Protein AF-A0A4R8SRJ6-F1 (afdb_monomer_lite)

pLDDT: mean 83.69, std 17.55, range [29.22, 98.56]

Sequence (138 aa):
MRADTNGYHEGEVKSYAGGFSTPDGLSCRFAAWNSGKGGPPGFARCWGRLPGAPAWARAVSATNRDVGQFLREAPEPEDRELRPLPPKSMITVLAFEGDNVSCAVGDAGLTACRLHIGTTDGQHDHGFVLSPQGSWTF

Structure (mmCIF, N/CA/C/O backbone):
data_AF-A0A4R8SRJ6-F1
#
_entry.id   AF-A0A4R8SRJ6-F1
#
loop_
_atom_site.group_PDB
_atom_site.id
_atom_site.type_symbol
_atom_site.label_atom_id
_atom_site.label_alt_id
_atom_site.label_comp_id
_atom_site.label_asym_id
_atom_site.label_entity_id
_atom_site.label_seq_id
_atom_site.pdbx_PDB_ins_code
_atom_site.Cartn_x
_atom_site.Cartn_y
_atom_site.Cartn_z
_atom_site.occupancy
_atom_site.B_iso_or_equiv
_atom_site.auth_seq_id
_atom_site.auth_comp_id
_atom_site.auth_asym_id
_atom_site.auth_atom_id
_atom_site.pdbx_PDB_model_num
ATOM 1 N N . MET A 1 1 ? 11.689 22.925 22.254 1.00 34.91 1 MET A N 1
ATOM 2 C CA . MET A 1 1 ? 11.408 21.887 21.241 1.00 34.91 1 MET A CA 1
ATOM 3 C C . MET A 1 1 ? 12.085 20.610 21.695 1.00 34.91 1 MET A C 1
ATOM 5 O O . MET A 1 1 ? 13.306 20.570 21.714 1.00 34.91 1 MET A O 1
ATOM 9 N N . ARG A 1 2 ? 11.321 19.632 22.190 1.00 30.41 2 ARG A N 1
ATOM 10 C CA . ARG A 1 2 ? 11.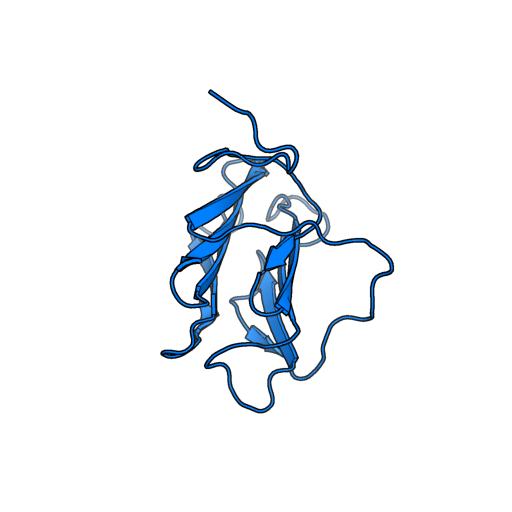862 18.317 22.548 1.00 30.41 2 ARG A CA 1
ATOM 11 C C . ARG A 1 2 ? 11.702 17.424 21.326 1.00 30.41 2 ARG A C 1
ATOM 13 O O . ARG A 1 2 ? 10.586 17.243 20.859 1.00 30.41 2 ARG A O 1
ATOM 20 N N . ALA A 1 3 ? 12.821 16.953 20.788 1.00 29.22 3 ALA A N 1
ATOM 21 C CA . ALA A 1 3 ? 12.816 15.821 19.882 1.00 29.22 3 ALA A CA 1
ATOM 22 C C . ALA A 1 3 ? 12.350 14.613 20.698 1.00 29.22 3 ALA A C 1
ATOM 24 O O . ALA A 1 3 ? 13.020 14.239 21.663 1.00 29.22 3 ALA A O 1
ATOM 25 N N . ASP A 1 4 ? 11.193 14.050 20.362 1.00 38.81 4 ASP A N 1
ATOM 26 C CA . ASP A 1 4 ? 10.828 12.747 20.896 1.00 38.81 4 ASP A CA 1
ATOM 27 C C . ASP A 1 4 ? 11.816 11.726 20.336 1.00 38.81 4 ASP A C 1
ATOM 29 O O . ASP A 1 4 ? 12.083 11.653 19.134 1.00 38.81 4 ASP A O 1
ATOM 33 N N . THR A 1 5 ? 12.386 10.938 21.237 1.00 37.31 5 THR A N 1
ATOM 34 C CA . THR A 1 5 ? 13.448 9.948 21.021 1.00 37.31 5 THR A CA 1
ATOM 35 C C . THR A 1 5 ? 13.056 8.777 20.104 1.00 37.31 5 THR A C 1
ATOM 37 O O . THR A 1 5 ? 13.789 7.799 20.027 1.00 37.31 5 THR A O 1
ATOM 40 N N . ASN A 1 6 ? 11.939 8.886 19.376 1.00 40.12 6 ASN A N 1
ATOM 41 C CA . ASN A 1 6 ? 11.402 7.882 18.454 1.00 40.12 6 ASN A CA 1
ATOM 42 C C . ASN A 1 6 ? 11.511 8.248 16.960 1.00 40.12 6 ASN A C 1
ATOM 44 O O . ASN A 1 6 ? 10.998 7.520 16.118 1.00 40.12 6 ASN A O 1
ATOM 48 N N . GLY A 1 7 ? 12.245 9.305 16.600 1.00 39.22 7 GLY A N 1
ATOM 49 C CA . GLY A 1 7 ? 12.929 9.377 15.298 1.00 39.22 7 GLY A CA 1
ATOM 50 C C . GLY A 1 7 ? 12.093 9.644 14.035 1.00 39.22 7 GLY A C 1
ATOM 51 O O . GLY A 1 7 ? 12.622 9.473 12.930 1.00 39.22 7 GLY A O 1
ATOM 52 N N . TYR A 1 8 ? 10.841 10.095 14.145 1.00 49.47 8 TYR A N 1
ATOM 53 C CA . TYR A 1 8 ? 10.021 10.462 12.981 1.00 49.47 8 TYR A CA 1
ATOM 54 C C . TYR A 1 8 ? 9.316 11.806 13.187 1.00 49.47 8 TYR A C 1
ATOM 56 O O . TYR A 1 8 ? 8.617 11.983 14.182 1.00 49.47 8 TYR A O 1
ATOM 64 N N . HIS A 1 9 ? 9.509 12.745 12.252 1.00 44.00 9 HIS A N 1
ATOM 65 C CA . HIS A 1 9 ? 8.779 14.012 12.202 1.00 44.00 9 HIS A CA 1
ATOM 66 C C . HIS A 1 9 ? 7.604 13.933 11.214 1.00 44.00 9 HIS A C 1
ATOM 68 O O . HIS A 1 9 ? 7.671 13.246 10.195 1.00 44.00 9 HIS A O 1
ATOM 74 N N . GLU A 1 10 ? 6.526 14.656 11.521 1.00 43.59 10 GLU A N 1
ATOM 75 C CA . GLU A 1 10 ? 5.350 14.817 10.660 1.00 43.59 10 GLU A CA 1
ATOM 76 C C . GLU A 1 10 ? 5.751 15.402 9.290 1.00 43.59 10 GLU A C 1
ATOM 78 O O . GLU A 1 10 ? 6.494 16.381 9.219 1.00 43.59 10 GLU A O 1
ATOM 83 N N . GLY A 1 11 ? 5.286 14.788 8.196 1.00 42.91 11 GLY A N 1
ATOM 84 C CA . GLY A 1 11 ? 5.548 15.255 6.826 1.00 42.91 11 GLY A CA 1
ATOM 85 C C . GLY A 1 11 ? 6.948 14.963 6.265 1.00 42.91 11 GLY A C 1
ATOM 86 O O . GLY A 1 11 ? 7.276 15.430 5.174 1.00 42.91 11 GLY A O 1
ATOM 87 N N . GLU A 1 12 ? 7.784 14.196 6.968 1.00 44.88 12 GLU A N 1
ATOM 88 C CA . GLU A 1 12 ? 9.143 13.888 6.516 1.00 44.88 12 GLU A CA 1
ATOM 89 C C . GLU A 1 12 ? 9.148 12.810 5.408 1.00 44.88 12 GLU A C 1
ATOM 91 O O . GLU A 1 12 ? 8.797 11.652 5.637 1.00 44.88 12 GLU A O 1
ATOM 96 N N . VAL A 1 13 ? 9.590 13.167 4.195 1.00 42.47 13 VAL A N 1
ATOM 97 C CA . VAL A 1 13 ? 9.839 12.210 3.102 1.00 42.47 13 VAL A CA 1
ATOM 98 C C . VAL A 1 13 ? 11.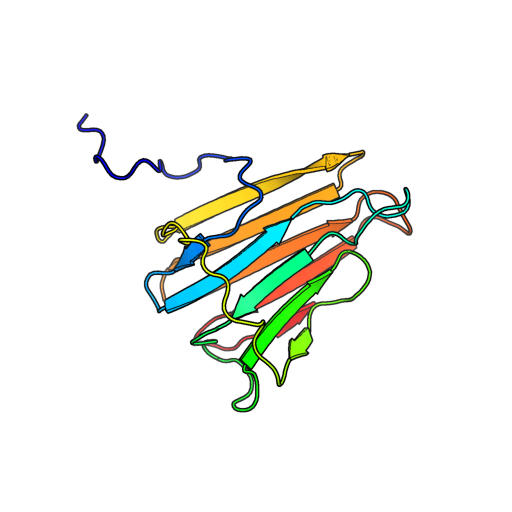078 11.383 3.451 1.00 42.47 13 VAL A C 1
ATOM 100 O O . VAL A 1 13 ? 12.204 11.851 3.293 1.00 42.47 13 VAL A O 1
ATOM 103 N N . LYS A 1 14 ? 10.895 10.147 3.928 1.00 49.66 14 LYS A N 1
ATOM 104 C CA . LYS A 1 14 ? 12.013 9.222 4.182 1.00 49.66 14 LYS A CA 1
ATOM 105 C C . LYS A 1 14 ? 12.107 8.152 3.105 1.00 49.66 14 LYS A C 1
ATOM 107 O O . LYS A 1 14 ? 11.216 7.326 2.955 1.00 49.66 14 LYS A O 1
ATOM 112 N N . SER A 1 15 ? 13.236 8.101 2.413 1.00 42.62 15 SER A N 1
ATOM 113 C CA . SER A 1 15 ? 13.615 7.007 1.521 1.00 42.62 15 SER A CA 1
ATOM 114 C C . SER A 1 15 ? 14.009 5.765 2.333 1.00 42.62 15 SER A C 1
ATOM 116 O O . SER A 1 15 ? 15.181 5.422 2.457 1.00 42.62 15 SER A O 1
ATOM 118 N N . TYR A 1 16 ? 13.030 5.076 2.922 1.00 52.97 16 TYR A N 1
ATOM 119 C CA . TYR A 1 16 ? 13.253 3.765 3.534 1.00 52.97 16 TYR A CA 1
ATOM 120 C C . TYR A 1 16 ? 12.600 2.675 2.688 1.00 52.97 16 TYR A C 1
ATOM 122 O O . TYR A 1 16 ? 11.402 2.431 2.789 1.00 52.97 16 TYR A O 1
ATOM 130 N N . ALA A 1 17 ? 13.395 1.988 1.868 1.00 57.97 17 ALA A N 1
ATOM 131 C CA . ALA A 1 17 ? 12.997 0.692 1.336 1.00 57.97 17 ALA A CA 1
ATOM 132 C C . ALA A 1 17 ? 13.117 -0.333 2.474 1.00 57.97 17 ALA A C 1
ATOM 134 O O . ALA A 1 17 ? 14.220 -0.638 2.941 1.00 57.97 17 ALA A O 1
ATOM 135 N N . GLY A 1 18 ? 11.991 -0.843 2.976 1.00 74.94 18 GLY A N 1
ATOM 136 C CA . GLY A 1 18 ? 12.060 -1.815 4.064 1.00 74.94 18 GLY A CA 1
ATOM 137 C C . GLY A 1 18 ? 10.793 -2.081 4.865 1.00 74.94 18 GLY A C 1
ATOM 138 O O . GLY A 1 18 ? 10.764 -3.098 5.550 1.00 74.94 18 GLY A O 1
ATOM 139 N N . GLY A 1 19 ? 9.750 -1.259 4.760 1.00 88.81 19 GLY A N 1
ATOM 140 C CA . GLY A 1 19 ? 8.487 -1.502 5.464 1.00 88.81 19 GLY A CA 1
ATOM 141 C C . GLY A 1 19 ? 8.309 -0.751 6.788 1.00 88.81 19 GLY A C 1
ATOM 142 O O . GLY A 1 19 ? 9.241 -0.122 7.284 1.00 88.81 19 GLY A O 1
ATOM 143 N N . PHE A 1 20 ? 7.096 -0.820 7.336 1.00 91.44 20 PHE A N 1
ATOM 144 C CA . PHE A 1 20 ? 6.686 -0.241 8.619 1.00 91.44 20 PHE A CA 1
ATOM 145 C C . PHE A 1 20 ? 5.598 -1.095 9.275 1.00 91.44 20 PHE A C 1
ATOM 147 O O . PHE A 1 20 ? 4.947 -1.903 8.612 1.00 91.44 20 PHE A O 1
ATOM 154 N N . SER A 1 21 ? 5.387 -0.892 10.571 1.00 92.88 21 SER A N 1
ATOM 155 C CA . SER A 1 21 ? 4.198 -1.367 11.279 1.00 92.88 21 SER A CA 1
ATOM 156 C C . SER A 1 21 ? 3.266 -0.201 11.606 1.00 92.88 21 SER A C 1
ATOM 158 O O . SER A 1 21 ? 3.704 0.948 11.696 1.00 92.88 21 SER A O 1
ATOM 160 N N . THR A 1 22 ? 1.974 -0.471 11.757 1.00 92.69 22 THR A N 1
ATOM 161 C CA . THR A 1 22 ? 0.981 0.536 12.154 1.00 92.69 22 THR A CA 1
ATOM 162 C C . THR A 1 22 ? 0.528 0.320 13.600 1.00 92.69 22 THR A C 1
ATOM 164 O O . THR A 1 22 ? 0.621 -0.800 14.115 1.00 92.69 22 THR A O 1
ATOM 167 N N . PRO A 1 23 ? -0.014 1.350 14.277 1.00 88.50 23 PRO A N 1
ATOM 168 C CA . PRO A 1 23 ? -0.521 1.208 15.645 1.00 88.50 23 PRO A CA 1
ATOM 169 C C . PRO A 1 23 ? -1.646 0.173 15.807 1.00 88.50 23 PRO A C 1
ATOM 171 O O . PRO A 1 23 ? -1.814 -0.391 16.885 1.00 88.50 23 PRO A O 1
ATOM 174 N N . ASP A 1 24 ? -2.418 -0.085 14.750 1.00 88.06 24 ASP A N 1
ATOM 175 C CA . ASP A 1 24 ? -3.507 -1.068 14.712 1.00 88.06 24 ASP A CA 1
ATOM 176 C C . ASP A 1 24 ? -3.047 -2.492 14.337 1.00 88.06 24 ASP A C 1
ATOM 178 O O . ASP A 1 24 ? -3.856 -3.427 14.320 1.00 88.06 24 ASP A O 1
ATOM 182 N N . GLY A 1 25 ? -1.738 -2.689 14.144 1.00 89.56 25 GLY A N 1
ATOM 183 C CA . GLY A 1 25 ? -1.114 -4.004 14.005 1.00 89.56 25 GLY A CA 1
ATOM 184 C C . GLY A 1 25 ? -0.997 -4.509 12.568 1.00 89.56 25 GLY A C 1
ATOM 185 O O . GLY A 1 25 ? -0.871 -5.719 12.363 1.00 89.56 25 GLY A O 1
ATOM 186 N N . LEU A 1 26 ? -1.038 -3.619 11.572 1.00 94.19 26 LEU A N 1
ATOM 187 C CA . LEU A 1 26 ? -0.595 -3.959 10.224 1.00 94.19 26 LEU A CA 1
ATOM 188 C C . LEU A 1 26 ? 0.926 -4.017 10.182 1.00 94.19 26 LEU A C 1
ATOM 190 O O . LEU A 1 26 ? 1.629 -3.219 10.800 1.00 94.19 26 LEU A O 1
ATOM 194 N N . SER A 1 27 ? 1.420 -4.958 9.395 1.00 94.69 27 SER A N 1
ATOM 195 C CA . SER A 1 27 ? 2.803 -5.019 8.945 1.00 94.69 27 SER A CA 1
ATOM 196 C C . SER A 1 27 ? 2.808 -4.741 7.452 1.00 94.69 27 SER A C 1
ATOM 198 O O . SER A 1 27 ? 2.068 -5.385 6.712 1.00 94.69 27 SER A O 1
ATOM 200 N N . CYS A 1 28 ? 3.603 -3.774 7.008 1.00 94.50 28 CYS A N 1
ATOM 201 C CA . CYS A 1 28 ? 3.659 -3.344 5.619 1.00 94.50 28 CYS A CA 1
ATOM 202 C C . CYS A 1 28 ? 5.092 -3.370 5.093 1.00 94.50 28 CYS A C 1
ATOM 204 O O . CYS A 1 28 ? 6.030 -2.983 5.785 1.00 94.50 28 CYS A O 1
ATOM 206 N N . ARG A 1 29 ? 5.262 -3.782 3.838 1.00 93.00 29 ARG A N 1
ATOM 207 C CA . ARG A 1 29 ? 6.521 -3.786 3.087 1.00 93.00 29 ARG A CA 1
ATOM 208 C C . ARG A 1 29 ? 6.310 -3.123 1.747 1.00 93.00 29 ARG A C 1
ATOM 210 O O . ARG A 1 29 ? 5.262 -3.267 1.127 1.00 93.00 29 ARG A O 1
ATOM 217 N N . PHE A 1 30 ? 7.329 -2.417 1.295 1.00 91.94 30 PHE A N 1
ATOM 218 C CA . PHE A 1 30 ? 7.312 -1.782 -0.005 1.00 91.94 30 PHE A CA 1
ATOM 219 C C . PHE A 1 30 ? 8.735 -1.575 -0.501 1.00 91.94 30 PHE A C 1
ATOM 221 O O . PHE A 1 30 ? 9.678 -1.411 0.283 1.00 91.94 30 PHE A O 1
ATOM 228 N N . ALA A 1 31 ? 8.864 -1.576 -1.817 1.00 89.12 31 ALA A N 1
ATOM 229 C CA . ALA A 1 31 ? 10.065 -1.188 -2.525 1.00 89.12 31 ALA A CA 1
ATOM 230 C C . ALA A 1 31 ? 9.644 -0.549 -3.844 1.00 89.12 31 ALA A C 1
ATOM 232 O O . ALA A 1 31 ? 8.852 -1.130 -4.590 1.00 89.12 31 ALA A O 1
ATOM 233 N N . ALA A 1 32 ? 10.188 0.629 -4.135 1.00 86.44 32 ALA A N 1
ATOM 234 C CA . ALA A 1 32 ? 10.107 1.181 -5.475 1.00 86.44 32 ALA A CA 1
ATOM 235 C C . ALA A 1 32 ? 11.154 0.492 -6.355 1.00 86.44 32 ALA A C 1
ATOM 237 O O . ALA A 1 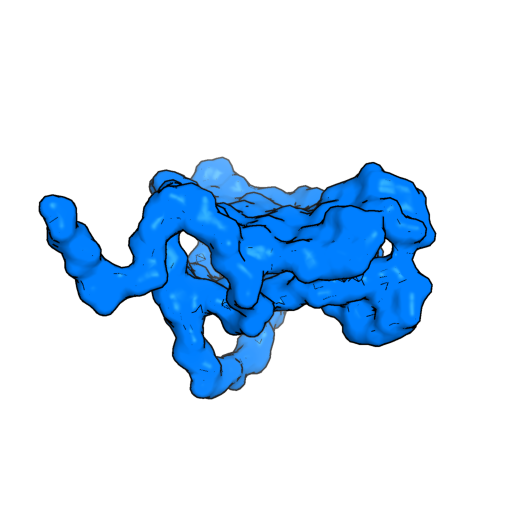32 ? 12.282 0.257 -5.920 1.00 86.44 32 ALA A O 1
ATOM 238 N N . TRP A 1 33 ? 10.766 0.166 -7.581 1.00 83.56 33 TRP A N 1
ATOM 239 C CA . TRP A 1 33 ? 11.649 -0.377 -8.604 1.00 83.56 33 TRP A CA 1
ATOM 240 C C . TRP A 1 33 ? 11.256 0.196 -9.951 1.00 83.56 33 TRP A C 1
ATOM 242 O O . TRP A 1 33 ? 10.081 0.481 -10.183 1.00 83.56 33 TRP A O 1
ATOM 252 N N . ASN A 1 34 ? 12.249 0.302 -10.829 1.00 79.44 34 ASN A N 1
ATOM 253 C CA . ASN A 1 34 ? 12.073 0.814 -12.178 1.00 79.44 34 ASN A CA 1
ATOM 254 C C . ASN A 1 34 ? 11.172 -0.142 -12.962 1.00 79.44 34 ASN A C 1
ATOM 256 O O . ASN A 1 34 ? 11.550 -1.272 -13.288 1.00 79.44 34 ASN A O 1
ATOM 260 N N . SER A 1 35 ? 9.970 0.323 -13.254 1.00 70.88 35 SER A N 1
ATOM 261 C CA . SER A 1 35 ? 9.060 -0.309 -14.186 1.00 70.88 35 SER A CA 1
ATOM 262 C C . SER A 1 35 ? 9.747 -0.418 -15.563 1.00 70.88 35 SER A C 1
ATOM 264 O O . SER A 1 35 ? 10.550 0.426 -15.957 1.00 70.88 35 SER A O 1
ATOM 266 N N . GLY A 1 36 ? 9.561 -1.547 -16.256 1.00 69.44 36 GLY A N 1
ATOM 267 C CA . GLY A 1 36 ? 9.970 -1.695 -17.662 1.00 69.44 36 GLY A CA 1
ATOM 268 C C . GLY A 1 36 ? 11.465 -1.825 -17.983 1.00 69.44 36 GLY A C 1
ATOM 269 O O . GLY A 1 36 ? 11.800 -2.208 -19.101 1.00 69.44 36 GLY A O 1
ATOM 270 N N . LYS A 1 37 ? 12.384 -1.572 -17.043 1.00 73.88 37 LYS A N 1
ATOM 271 C CA . LYS A 1 37 ? 13.845 -1.563 -17.307 1.00 73.88 37 LYS A CA 1
ATOM 272 C C . LYS A 1 37 ? 14.580 -2.857 -16.923 1.00 73.88 37 LYS A C 1
ATOM 274 O O . LYS A 1 37 ? 15.808 -2.884 -16.909 1.00 73.88 37 LYS A O 1
ATOM 279 N N . GLY A 1 38 ? 13.842 -3.934 -16.643 1.00 69.38 38 GLY A N 1
ATOM 280 C CA . GLY A 1 38 ? 14.396 -5.187 -16.120 1.00 69.38 38 GLY A CA 1
ATOM 281 C C . GLY A 1 38 ? 14.721 -5.095 -14.622 1.00 69.38 38 GLY A C 1
ATOM 282 O O . GLY A 1 38 ? 15.148 -4.060 -14.125 1.00 69.38 38 GLY A O 1
ATOM 283 N N . GLY A 1 39 ? 14.468 -6.178 -13.885 1.00 75.94 39 GLY A N 1
ATOM 284 C CA . GLY A 1 39 ? 14.529 -6.211 -12.418 1.00 75.94 39 GLY A CA 1
ATOM 285 C C . GLY A 1 39 ? 13.228 -6.726 -11.787 1.00 75.94 39 GLY A C 1
ATOM 286 O O . GLY A 1 39 ? 12.257 -6.999 -12.507 1.00 75.94 39 GLY A O 1
ATOM 287 N N . PRO A 1 40 ? 13.202 -6.916 -10.456 1.00 82.38 40 PRO A N 1
ATOM 288 C CA . PRO A 1 40 ? 11.983 -7.290 -9.753 1.00 82.38 40 PRO A CA 1
ATOM 289 C C . PRO A 1 40 ? 10.950 -6.151 -9.822 1.00 82.38 40 PRO A C 1
ATOM 291 O O . PRO A 1 40 ? 11.327 -4.980 -9.902 1.00 82.38 40 PRO A O 1
ATOM 294 N N . PRO A 1 41 ? 9.646 -6.471 -9.805 1.00 85.69 41 PRO A N 1
ATOM 295 C CA . PRO A 1 41 ? 8.610 -5.452 -9.789 1.00 85.69 41 PRO A CA 1
ATOM 296 C C . PRO A 1 41 ? 8.666 -4.629 -8.497 1.00 85.69 41 PRO A C 1
ATOM 298 O O . PRO A 1 41 ? 8.952 -5.149 -7.414 1.00 85.69 41 PRO A O 1
ATOM 301 N N . GLY A 1 42 ? 8.343 -3.341 -8.616 1.00 89.62 42 GLY A N 1
ATOM 302 C CA . GLY A 1 42 ? 8.053 -2.502 -7.459 1.00 89.62 42 GLY A CA 1
ATOM 303 C C . GLY A 1 42 ? 6.800 -3.039 -6.786 1.00 89.62 42 GLY A C 1
ATOM 304 O O . GLY A 1 42 ? 5.906 -3.537 -7.471 1.00 89.62 42 GLY A O 1
ATOM 305 N N . PHE A 1 43 ? 6.734 -2.981 -5.462 1.00 93.31 43 PHE A N 1
ATOM 306 C CA . PHE A 1 43 ? 5.587 -3.513 -4.734 1.00 93.31 43 PHE A CA 1
ATOM 307 C C . PHE A 1 43 ? 5.265 -2.692 -3.490 1.00 93.31 43 PHE A C 1
ATOM 309 O O . PHE A 1 43 ? 6.139 -2.062 -2.891 1.00 93.31 43 PHE A O 1
ATOM 316 N N . ALA A 1 44 ? 4.003 -2.767 -3.084 1.00 95.69 44 ALA A N 1
ATOM 317 C CA . ALA A 1 44 ? 3.541 -2.462 -1.742 1.00 95.69 44 ALA A CA 1
ATOM 318 C C . ALA A 1 44 ? 2.680 -3.632 -1.267 1.00 95.69 44 ALA A C 1
ATOM 320 O O . ALA A 1 44 ? 1.883 -4.176 -2.032 1.00 95.69 44 ALA A O 1
ATOM 321 N N . ARG A 1 45 ? 2.848 -4.042 -0.015 1.00 96.38 45 ARG A N 1
ATOM 322 C CA . ARG A 1 45 ? 2.122 -5.161 0.579 1.00 96.38 45 ARG A CA 1
ATOM 323 C C . ARG A 1 45 ? 1.895 -4.913 2.056 1.00 96.38 45 ARG A C 1
ATOM 325 O O . ARG A 1 45 ? 2.832 -4.527 2.742 1.00 96.38 45 ARG A O 1
ATOM 332 N N . CYS A 1 46 ? 0.698 -5.205 2.546 1.00 96.81 46 CYS A N 1
ATOM 333 C CA . CYS A 1 46 ? 0.390 -5.192 3.973 1.00 96.81 46 CYS A CA 1
ATOM 334 C C . CYS A 1 46 ? -0.304 -6.490 4.393 1.00 96.81 46 CYS A C 1
ATOM 336 O O . CYS A 1 46 ? -1.039 -7.094 3.611 1.00 96.81 46 CYS A O 1
ATOM 338 N N . TRP A 1 47 ? -0.072 -6.923 5.628 1.00 96.44 47 TRP A N 1
ATOM 339 C CA . TRP A 1 47 ? -0.677 -8.107 6.237 1.00 96.44 47 TRP A CA 1
ATOM 340 C C . TRP A 1 47 ? -0.904 -7.895 7.738 1.00 96.44 47 TRP A C 1
ATOM 342 O O . TRP A 1 47 ? -0.477 -6.893 8.313 1.00 96.44 47 TRP A O 1
ATOM 352 N N . GLY A 1 48 ? -1.600 -8.842 8.369 1.00 93.62 48 GLY A N 1
ATOM 353 C CA . GLY A 1 48 ? -2.050 -8.732 9.756 1.00 93.62 48 GLY A CA 1
ATOM 354 C C . GLY A 1 48 ? -3.538 -8.401 9.823 1.00 93.62 48 GLY A C 1
ATOM 355 O O . GLY A 1 48 ? -4.349 -9.029 9.140 1.00 93.62 48 GLY A O 1
ATOM 356 N N . ARG A 1 49 ? -3.922 -7.433 10.659 1.00 92.25 49 ARG A N 1
ATOM 357 C CA . ARG A 1 49 ? -5.323 -6.998 10.769 1.00 92.25 49 ARG A CA 1
ATOM 358 C C . ARG A 1 49 ? -5.666 -6.053 9.624 1.00 92.25 49 ARG A C 1
ATOM 360 O O . ARG A 1 49 ? -5.368 -4.879 9.724 1.00 92.25 49 ARG A O 1
ATOM 367 N N . LEU A 1 50 ? -6.292 -6.560 8.563 1.00 96.06 50 LEU A N 1
ATOM 368 C CA . LEU A 1 50 ? -6.733 -5.769 7.406 1.00 96.06 50 LEU A CA 1
ATOM 369 C C . LEU A 1 50 ? -8.140 -5.176 7.657 1.00 96.06 50 LEU A C 1
ATOM 371 O O . LEU A 1 50 ? -9.133 -5.879 7.443 1.00 96.06 50 LEU A O 1
ATOM 375 N N . PRO A 1 51 ? -8.277 -3.926 8.142 1.00 95.88 51 PRO A N 1
ATOM 376 C CA . PRO A 1 51 ? -9.580 -3.374 8.513 1.00 95.88 51 PRO A CA 1
ATOM 377 C C . PRO A 1 51 ? -10.478 -3.200 7.285 1.00 95.88 51 PRO A C 1
ATOM 379 O O . PRO A 1 51 ? -10.041 -2.652 6.287 1.00 95.88 51 PRO A O 1
ATOM 382 N N . GLY A 1 52 ? -11.730 -3.662 7.335 1.00 96.06 52 GLY A N 1
ATOM 383 C CA . GLY A 1 52 ? -12.692 -3.510 6.230 1.00 96.06 52 GLY A CA 1
ATOM 384 C C . GLY A 1 52 ? -12.363 -4.296 4.952 1.00 96.06 52 GLY A C 1
ATOM 385 O O . GLY A 1 52 ? -13.044 -4.117 3.943 1.00 96.06 52 GLY A O 1
ATOM 386 N N . ALA A 1 53 ? -11.336 -5.150 4.969 1.00 97.44 53 ALA A N 1
ATOM 387 C CA . ALA A 1 53 ? -11.042 -6.082 3.885 1.00 97.44 53 ALA A CA 1
ATOM 388 C C . ALA A 1 53 ? -11.994 -7.295 3.917 1.00 97.44 53 ALA A C 1
ATOM 390 O O . ALA A 1 53 ? -12.592 -7.587 4.960 1.00 97.44 53 ALA A O 1
ATOM 391 N N . PRO A 1 54 ? -12.129 -8.046 2.806 1.00 97.44 54 PRO A N 1
ATOM 392 C CA . PRO A 1 54 ? -12.869 -9.303 2.812 1.00 97.44 54 PRO A CA 1
ATOM 393 C C . PRO A 1 54 ? -12.368 -10.241 3.917 1.00 97.44 54 PRO A C 1
ATOM 395 O O . PRO A 1 54 ? -11.165 -10.395 4.101 1.00 97.44 54 PRO A O 1
ATOM 398 N N . ALA A 1 55 ? -13.276 -10.930 4.615 1.00 96.31 55 ALA A N 1
ATOM 399 C CA . ALA A 1 55 ? -12.931 -11.744 5.791 1.00 96.31 55 ALA A CA 1
ATOM 400 C C . ALA A 1 55 ? -11.912 -12.873 5.520 1.00 96.31 55 ALA A C 1
ATOM 402 O O . ALA A 1 55 ? -11.267 -13.375 6.440 1.00 96.31 55 ALA A O 1
ATOM 403 N N . TRP A 1 56 ? -11.776 -13.291 4.259 1.00 96.94 56 TRP A N 1
ATOM 404 C CA . TRP A 1 56 ? -10.805 -14.297 3.832 1.00 96.94 56 TRP A CA 1
ATOM 405 C C . TRP A 1 56 ? -9.406 -13.728 3.571 1.00 96.94 56 TRP A C 1
ATOM 407 O O . TRP A 1 56 ? -8.462 -14.507 3.437 1.00 96.94 56 TRP A O 1
ATOM 417 N N . ALA A 1 57 ? -9.265 -12.407 3.453 1.00 98.00 57 ALA A N 1
ATOM 418 C CA . ALA A 1 57 ? -8.007 -11.768 3.114 1.00 98.00 57 ALA A CA 1
ATOM 419 C C . ALA A 1 57 ? -7.018 -11.882 4.280 1.00 98.00 57 ALA A C 1
ATOM 421 O O . ALA A 1 57 ? -7.349 -11.634 5.442 1.00 98.00 57 ALA A O 1
ATOM 422 N N . ARG A 1 58 ? -5.787 -12.264 3.953 1.00 97.38 58 ARG A N 1
ATOM 423 C CA . ARG A 1 58 ? -4.652 -12.350 4.882 1.00 97.38 58 ARG A CA 1
ATOM 424 C C . ARG A 1 58 ? -3.551 -11.353 4.542 1.00 97.38 58 ARG A C 1
ATOM 426 O O . ARG A 1 58 ? -2.797 -10.961 5.429 1.00 97.38 58 ARG A O 1
ATOM 433 N N . ALA A 1 59 ? -3.510 -10.896 3.293 1.00 97.88 59 ALA A N 1
ATOM 434 C CA . ALA A 1 59 ? -2.694 -9.774 2.858 1.00 97.88 59 ALA A CA 1
ATOM 435 C C . ALA A 1 59 ? -3.420 -8.943 1.788 1.00 97.88 59 ALA A C 1
ATOM 437 O O . ALA A 1 59 ? -4.419 -9.372 1.208 1.00 97.88 59 ALA A O 1
ATOM 438 N N . VAL A 1 60 ? -2.887 -7.758 1.515 1.00 98.44 60 VAL A N 1
ATOM 439 C CA . VAL A 1 60 ? -3.179 -6.951 0.328 1.00 98.44 60 VAL A CA 1
ATOM 440 C C . VAL A 1 60 ? -1.856 -6.590 -0.333 1.00 98.44 60 VAL A C 1
ATOM 442 O O . VAL A 1 60 ? -0.876 -6.322 0.364 1.00 98.44 60 VAL A O 1
ATOM 445 N N . SER A 1 61 ? -1.791 -6.630 -1.659 1.00 97.69 61 SER A N 1
ATOM 446 C CA . SER A 1 61 ? -0.569 -6.352 -2.411 1.00 97.69 61 SER A CA 1
ATOM 447 C C . SER A 1 61 ? -0.904 -5.621 -3.699 1.00 97.69 61 SER A C 1
ATOM 449 O O . SER A 1 61 ? -1.889 -5.955 -4.341 1.00 97.69 61 SER A O 1
ATOM 451 N N . ALA A 1 62 ? -0.058 -4.683 -4.098 1.00 96.81 62 ALA A N 1
ATOM 452 C CA . ALA A 1 62 ? -0.054 -4.079 -5.425 1.00 96.81 62 ALA A CA 1
ATOM 453 C C . ALA A 1 62 ? 1.382 -4.100 -5.959 1.00 96.81 62 ALA A C 1
ATOM 455 O O . ALA A 1 62 ? 2.336 -4.051 -5.170 1.00 96.81 62 ALA A O 1
ATOM 456 N N . THR A 1 63 ? 1.546 -4.195 -7.276 1.00 92.94 63 THR A N 1
ATOM 457 C CA . THR A 1 63 ? 2.860 -4.126 -7.924 1.00 92.94 63 THR A CA 1
ATOM 458 C C . THR A 1 63 ? 2.839 -3.112 -9.058 1.00 92.94 63 THR A C 1
ATOM 460 O O . THR A 1 63 ? 1.786 -2.636 -9.460 1.00 92.94 63 THR A O 1
ATOM 463 N N . ASN A 1 64 ? 3.997 -2.776 -9.617 1.00 87.94 64 ASN A N 1
ATOM 464 C CA . ASN A 1 64 ? 4.047 -1.975 -10.843 1.00 87.94 64 ASN A CA 1
ATOM 465 C C . ASN A 1 64 ? 3.602 -2.748 -12.106 1.00 87.94 64 ASN A C 1
ATOM 467 O O . ASN A 1 64 ? 3.687 -2.201 -13.197 1.00 87.94 64 ASN A O 1
ATOM 471 N N . ARG A 1 65 ? 3.176 -4.014 -11.982 1.00 87.44 65 ARG A N 1
ATOM 472 C CA . ARG A 1 65 ? 2.629 -4.836 -13.080 1.00 87.44 65 ARG A CA 1
ATOM 473 C C . ARG A 1 65 ? 1.167 -5.207 -12.874 1.00 87.44 65 ARG A C 1
ATOM 475 O O . ARG A 1 65 ? 0.443 -5.382 -13.845 1.00 87.44 65 ARG A O 1
ATOM 482 N N . ASP A 1 66 ? 0.757 -5.337 -11.620 1.00 91.12 66 ASP A N 1
ATOM 483 C CA . ASP A 1 66 ? -0.558 -5.817 -11.228 1.00 91.12 66 ASP A CA 1
ATOM 484 C C . ASP A 1 66 ? -1.231 -4.784 -10.328 1.00 91.12 66 ASP A C 1
ATOM 486 O O . ASP A 1 66 ? -0.641 -4.339 -9.333 1.00 91.12 66 ASP A O 1
ATOM 490 N N . VAL A 1 67 ? -2.488 -4.474 -10.654 1.00 94.50 67 VAL A N 1
ATOM 491 C CA . VAL A 1 67 ? -3.405 -3.725 -9.785 1.00 94.50 67 VAL A CA 1
ATOM 492 C C . VAL A 1 67 ? -3.437 -4.328 -8.384 1.00 94.50 67 VAL A C 1
ATOM 494 O O . VAL A 1 67 ? -3.112 -5.503 -8.178 1.00 94.50 67 VAL A O 1
ATOM 497 N N . GLY A 1 68 ? -3.865 -3.545 -7.400 1.00 97.12 68 GLY A N 1
ATOM 498 C CA . GLY A 1 68 ? -3.981 -4.046 -6.042 1.00 97.12 68 GLY A CA 1
ATOM 499 C C . GLY A 1 68 ? -4.937 -5.239 -5.928 1.00 97.12 68 GLY A C 1
ATOM 500 O O . GLY A 1 68 ? -6.003 -5.290 -6.547 1.00 97.12 68 GLY A O 1
ATOM 501 N N . GLN A 1 69 ? -4.571 -6.203 -5.087 1.00 98.19 69 GLN A N 1
ATOM 502 C CA . GLN A 1 69 ? -5.312 -7.440 -4.860 1.00 98.19 69 GLN A CA 1
ATOM 503 C C . GLN A 1 69 ? -5.286 -7.839 -3.385 1.00 98.19 69 GLN A C 1
ATOM 505 O O . GLN A 1 69 ? -4.253 -7.753 -2.716 1.00 98.19 69 GLN A O 1
ATOM 510 N N . PHE A 1 70 ? -6.415 -8.347 -2.889 1.00 98.31 70 PHE A N 1
ATOM 511 C CA . PHE A 1 70 ? -6.461 -9.080 -1.626 1.00 98.31 70 PHE A CA 1
ATOM 512 C C . PHE A 1 70 ? -6.025 -10.525 -1.846 1.00 98.31 70 PHE A C 1
ATOM 514 O O . PHE A 1 70 ? -6.477 -11.192 -2.776 1.00 98.31 70 PHE A O 1
ATOM 521 N N . LEU A 1 71 ? -5.178 -11.025 -0.955 1.00 98.12 71 LEU A N 1
ATOM 522 C CA . LEU A 1 71 ? -4.575 -12.347 -1.044 1.00 98.12 71 LEU A CA 1
ATOM 523 C C . LEU A 1 71 ? -5.064 -13.227 0.106 1.00 98.12 71 LEU A C 1
ATOM 525 O O . LEU A 1 71 ? -5.264 -12.758 1.229 1.00 98.12 71 LEU A O 1
ATOM 529 N N . ARG A 1 72 ? -5.253 -14.520 -0.172 1.00 97.44 72 ARG A N 1
ATOM 530 C CA . ARG A 1 72 ? -5.649 -15.528 0.831 1.00 97.44 72 ARG A CA 1
ATOM 531 C C . ARG A 1 72 ? -4.506 -15.943 1.748 1.00 97.44 72 ARG A C 1
ATOM 533 O O . ARG A 1 72 ? -4.757 -16.481 2.820 1.00 97.44 72 ARG A O 1
ATOM 540 N N . GLU A 1 73 ? -3.279 -15.688 1.327 1.00 95.12 73 GLU A N 1
ATOM 541 C CA . GLU A 1 73 ? -2.068 -16.067 2.037 1.00 95.12 73 GLU A CA 1
ATOM 542 C C . GLU A 1 73 ? -1.361 -14.805 2.523 1.00 95.12 73 GLU A C 1
ATOM 544 O O . GLU A 1 73 ? -1.279 -13.799 1.810 1.00 95.12 73 GLU A O 1
ATOM 549 N N . ALA A 1 74 ? -0.903 -14.847 3.771 1.00 91.06 74 ALA A N 1
ATOM 550 C CA . ALA A 1 74 ? 0.021 -13.850 4.283 1.00 91.06 74 ALA A CA 1
ATOM 551 C C . ALA A 1 74 ? 1.428 -14.164 3.750 1.00 91.06 74 ALA A C 1
ATOM 553 O O . ALA A 1 74 ? 1.719 -15.327 3.465 1.00 91.06 74 ALA A O 1
ATOM 554 N N . PRO A 1 75 ? 2.308 -13.161 3.613 1.00 86.62 75 PRO A N 1
ATOM 555 C CA . PRO A 1 75 ? 3.714 -13.435 3.361 1.00 86.62 75 PRO A CA 1
ATOM 556 C C . PRO A 1 75 ? 4.315 -14.271 4.498 1.00 86.62 75 PRO A C 1
ATOM 558 O O . PRO A 1 75 ? 3.860 -14.199 5.643 1.00 86.62 75 PRO A O 1
ATOM 561 N N . GLU A 1 76 ? 5.350 -15.037 4.161 1.00 82.62 76 GLU A N 1
ATOM 562 C CA . GLU A 1 76 ? 6.162 -15.756 5.141 1.00 82.62 76 GLU A CA 1
ATOM 563 C C . GLU A 1 76 ? 6.666 -14.793 6.232 1.00 82.62 76 GLU A C 1
ATOM 565 O O . GLU A 1 76 ? 6.997 -13.641 5.921 1.00 82.62 76 GLU A O 1
ATOM 570 N N . PRO A 1 77 ? 6.733 -15.230 7.502 1.00 76.62 77 PRO A N 1
ATOM 571 C CA . PRO A 1 77 ? 7.275 -14.411 8.575 1.00 76.62 77 PRO A CA 1
ATOM 572 C C . PRO A 1 77 ? 8.704 -13.969 8.246 1.00 76.62 77 PRO A C 1
ATOM 574 O O . PRO A 1 77 ? 9.588 -14.793 8.018 1.00 76.62 77 PRO A O 1
ATOM 577 N N . GLU A 1 78 ? 8.940 -12.661 8.236 1.00 71.31 78 GLU A N 1
ATOM 578 C CA . GLU A 1 78 ? 10.280 -12.096 8.093 1.00 71.31 78 GLU A CA 1
ATOM 579 C C . GLU A 1 78 ? 10.822 -11.735 9.480 1.00 71.31 78 GLU A C 1
ATOM 581 O O . GLU A 1 78 ? 10.147 -11.058 10.254 1.00 71.31 78 GLU A O 1
ATOM 586 N N . ASP A 1 79 ? 12.071 -12.106 9.773 1.00 70.50 79 ASP A N 1
ATOM 587 C CA . ASP A 1 79 ? 12.747 -11.808 11.051 1.00 70.50 79 ASP A CA 1
ATOM 588 C C . ASP A 1 79 ? 13.261 -10.352 11.124 1.00 70.50 79 ASP A C 1
ATOM 590 O O . ASP A 1 79 ? 14.257 -10.020 11.767 1.00 70.50 79 ASP A O 1
ATOM 594 N N . ARG A 1 80 ? 12.612 -9.453 10.375 1.00 75.00 80 ARG A N 1
ATOM 595 C CA . ARG A 1 80 ? 12.995 -8.050 10.251 1.00 75.00 80 ARG A CA 1
ATOM 596 C C . ARG A 1 80 ? 12.051 -7.190 11.067 1.00 75.00 80 ARG A C 1
ATOM 598 O O . ARG A 1 80 ? 10.855 -7.124 10.798 1.00 75.00 80 ARG A O 1
ATOM 605 N N . GLU A 1 81 ? 12.623 -6.451 12.006 1.00 80.31 81 GLU A N 1
ATOM 606 C CA . GLU A 1 81 ? 11.869 -5.508 12.819 1.00 80.31 81 GLU A CA 1
ATOM 607 C C . GLU A 1 81 ? 11.297 -4.369 11.955 1.00 80.31 81 GLU A C 1
ATOM 609 O O . GLU A 1 81 ? 12.029 -3.629 11.285 1.00 80.31 81 GLU A O 1
ATOM 614 N N . LEU A 1 82 ? 9.967 -4.237 11.963 1.00 86.50 82 LEU A N 1
ATOM 615 C CA . LEU A 1 82 ? 9.248 -3.174 11.270 1.00 86.50 82 LEU A CA 1
ATOM 616 C C . LEU A 1 82 ? 9.027 -1.998 12.208 1.00 86.50 82 LEU A C 1
ATOM 618 O O . LEU A 1 82 ? 8.239 -2.068 13.154 1.00 86.50 82 LEU A O 1
ATOM 622 N N . ARG A 1 83 ? 9.696 -0.887 11.901 1.00 86.06 83 ARG A N 1
ATOM 623 C CA . ARG A 1 83 ? 9.566 0.336 12.688 1.00 86.06 83 ARG A CA 1
ATOM 624 C C . ARG A 1 83 ? 8.136 0.882 12.599 1.00 86.06 83 ARG A C 1
ATOM 626 O O . ARG A 1 83 ? 7.588 0.922 11.493 1.00 86.06 83 ARG A O 1
ATOM 633 N N . PRO A 1 84 ? 7.540 1.314 13.719 1.00 89.38 84 PRO A N 1
ATOM 634 C CA . PRO A 1 84 ? 6.217 1.917 13.693 1.00 89.38 84 PRO A CA 1
ATOM 635 C C . PRO A 1 84 ? 6.199 3.210 12.875 1.00 89.38 84 PRO A C 1
ATOM 637 O O . PRO A 1 84 ? 7.067 4.068 13.046 1.00 89.38 84 PRO A O 1
ATOM 640 N N . LEU A 1 85 ? 5.187 3.365 12.025 1.00 88.69 85 LEU A N 1
ATOM 641 C CA . LEU A 1 85 ? 4.854 4.621 11.363 1.00 88.69 85 LEU A CA 1
ATOM 642 C C . LEU A 1 85 ? 3.656 5.243 12.099 1.00 88.69 85 LEU A C 1
ATOM 644 O O . LEU A 1 85 ? 2.585 4.628 12.127 1.00 88.69 85 LEU A O 1
ATOM 648 N N . PRO A 1 86 ? 3.815 6.413 12.747 1.00 86.94 86 PRO A N 1
ATOM 649 C CA . PRO A 1 86 ? 2.725 7.011 13.506 1.00 86.94 86 PRO A CA 1
ATOM 650 C C . PRO A 1 86 ? 1.568 7.466 12.600 1.00 86.94 86 PRO A C 1
ATOM 652 O O . PRO A 1 86 ? 1.764 7.678 11.401 1.00 86.94 86 PRO A O 1
ATOM 655 N N . PRO A 1 87 ? 0.361 7.660 13.162 1.00 88.94 87 PRO A N 1
ATOM 656 C CA . PRO A 1 87 ? -0.747 8.279 12.441 1.00 88.94 87 PRO A CA 1
ATOM 657 C C . PRO A 1 87 ? -0.355 9.634 11.845 1.00 88.94 87 PRO A C 1
ATOM 659 O O . PRO A 1 87 ? 0.547 10.306 12.348 1.00 88.94 87 PRO A O 1
ATOM 662 N N . LYS A 1 88 ? -1.054 10.036 10.780 1.00 89.06 88 LYS A N 1
ATOM 663 C CA . LYS A 1 88 ? -0.802 11.270 10.013 1.00 89.06 88 LYS A CA 1
ATOM 664 C C . LYS A 1 88 ? 0.601 11.342 9.411 1.00 89.06 88 LYS A C 1
ATOM 666 O O . LYS A 1 88 ? 1.169 12.419 9.256 1.00 89.06 88 LYS A O 1
ATOM 671 N N . SER A 1 89 ? 1.156 10.191 9.052 1.00 86.88 89 SER A N 1
ATOM 672 C CA . SER A 1 89 ? 2.488 10.107 8.454 1.00 86.88 89 SER A CA 1
ATOM 673 C C . SER A 1 89 ? 2.440 9.451 7.087 1.00 86.88 89 SER A C 1
ATOM 675 O O . SER A 1 89 ? 1.577 8.623 6.797 1.00 86.88 89 SER A O 1
ATOM 677 N N . MET A 1 90 ? 3.400 9.817 6.245 1.00 89.12 90 MET A N 1
ATOM 678 C CA . MET A 1 90 ? 3.580 9.261 4.912 1.00 89.12 90 MET A CA 1
ATOM 679 C C . MET A 1 90 ? 5.050 8.921 4.704 1.00 89.12 90 MET A C 1
ATOM 681 O O . MET A 1 90 ? 5.935 9.656 5.129 1.00 89.12 90 MET A O 1
ATOM 685 N N . ILE A 1 91 ? 5.297 7.818 4.009 1.00 88.88 91 ILE A N 1
ATOM 686 C CA . ILE A 1 91 ? 6.603 7.446 3.483 1.00 88.88 91 ILE A CA 1
ATOM 687 C C . ILE A 1 91 ? 6.495 7.391 1.965 1.00 88.88 91 ILE A C 1
ATOM 689 O O . ILE A 1 91 ? 5.565 6.783 1.442 1.00 88.88 91 ILE A O 1
ATOM 693 N N . THR A 1 92 ? 7.469 7.974 1.269 1.00 89.75 92 THR A N 1
ATOM 694 C CA . THR A 1 92 ? 7.591 7.879 -0.188 1.00 89.75 92 THR A CA 1
ATOM 695 C C . THR A 1 92 ? 9.001 7.450 -0.554 1.00 89.75 92 THR A C 1
ATOM 697 O O . THR A 1 92 ? 9.980 8.052 -0.112 1.00 89.75 92 THR A O 1
ATOM 700 N N . VAL A 1 93 ? 9.102 6.422 -1.391 1.00 86.94 93 VAL A N 1
ATOM 701 C CA . VAL A 1 93 ? 10.355 5.982 -2.001 1.00 86.94 93 VAL A CA 1
ATOM 702 C C . VAL A 1 93 ? 10.278 6.267 -3.486 1.00 86.94 93 VAL A C 1
ATOM 704 O O . VAL A 1 93 ? 9.366 5.805 -4.169 1.00 86.94 93 VAL A O 1
ATOM 707 N N . LEU A 1 94 ? 11.245 7.040 -3.965 1.00 86.06 94 LEU A N 1
ATOM 708 C CA . LEU A 1 94 ? 11.385 7.387 -5.370 1.00 86.06 94 LEU A CA 1
ATOM 709 C C . LEU A 1 94 ? 12.241 6.335 -6.078 1.00 86.06 94 LEU A C 1
ATOM 711 O O . LEU A 1 94 ? 13.240 5.865 -5.530 1.00 86.06 94 LEU A O 1
ATOM 715 N N . ALA A 1 95 ? 11.847 5.999 -7.296 1.00 83.50 95 ALA A N 1
ATOM 716 C CA . ALA A 1 95 ? 12.614 5.234 -8.263 1.00 83.50 95 ALA A CA 1
ATOM 717 C C . ALA A 1 95 ? 12.875 6.105 -9.508 1.00 83.50 95 ALA A C 1
ATOM 719 O O . ALA A 1 95 ? 12.675 7.323 -9.497 1.00 83.50 95 ALA A O 1
ATOM 720 N N . PHE A 1 96 ? 13.438 5.507 -10.554 1.00 78.25 96 PHE A N 1
ATOM 721 C CA . PHE A 1 96 ? 13.853 6.232 -11.749 1.00 78.25 96 PHE A CA 1
ATOM 722 C C . PHE A 1 96 ? 12.656 6.715 -12.583 1.00 78.25 96 PHE A C 1
ATOM 724 O O . PHE A 1 96 ? 11.587 6.114 -12.549 1.00 78.25 96 PHE A O 1
ATOM 731 N N . GLU A 1 97 ? 12.855 7.797 -13.348 1.00 78.56 97 GLU A N 1
ATOM 732 C CA . GLU A 1 97 ? 11.907 8.285 -14.371 1.00 78.56 97 GLU A CA 1
ATOM 733 C C . GLU A 1 97 ? 10.449 8.481 -13.876 1.00 78.56 97 GLU A C 1
ATOM 735 O O . GLU A 1 97 ? 9.490 8.349 -14.630 1.00 78.56 97 GLU A O 1
ATOM 740 N N . GLY A 1 98 ? 10.280 8.869 -12.608 1.00 80.81 98 GLY A N 1
ATOM 741 C CA . GLY A 1 98 ? 8.982 9.237 -12.028 1.00 80.81 98 GLY A CA 1
ATOM 742 C C . GLY A 1 98 ? 8.304 8.129 -11.226 1.00 80.81 98 GLY A C 1
ATOM 743 O O . GLY A 1 98 ? 7.409 8.434 -10.438 1.00 80.81 98 GLY A O 1
ATOM 744 N N . ASP A 1 99 ? 8.773 6.883 -11.327 1.00 87.25 99 ASP A N 1
ATOM 745 C CA . ASP A 1 99 ? 8.248 5.780 -10.525 1.00 87.25 99 ASP A CA 1
ATOM 746 C C . ASP A 1 99 ? 8.393 6.074 -9.029 1.00 87.25 99 ASP A C 1
ATOM 748 O O . ASP A 1 99 ? 9.439 6.526 -8.557 1.00 87.25 99 ASP A O 1
ATOM 752 N N . ASN A 1 100 ? 7.354 5.798 -8.247 1.00 89.75 100 ASN A N 1
ATOM 753 C CA . ASN A 1 100 ? 7.444 5.893 -6.794 1.00 89.75 100 ASN A CA 1
ATOM 754 C C . ASN A 1 100 ? 6.478 4.946 -6.094 1.00 89.75 100 ASN A C 1
ATOM 756 O O . ASN A 1 100 ? 5.494 4.488 -6.665 1.00 89.75 100 ASN A O 1
ATOM 760 N N . VAL A 1 101 ? 6.771 4.668 -4.828 1.00 92.56 101 VAL A N 1
ATOM 761 C CA . VAL A 1 101 ? 5.833 4.017 -3.918 1.00 92.56 101 VAL A CA 1
ATOM 762 C C . VAL A 1 101 ? 5.633 4.918 -2.716 1.00 92.56 101 VAL A C 1
ATOM 764 O O . VAL A 1 101 ? 6.595 5.244 -2.020 1.00 92.56 101 VAL A O 1
ATOM 767 N N . SER A 1 102 ? 4.387 5.298 -2.468 1.00 93.44 102 SER A N 1
ATOM 768 C CA . SER A 1 102 ? 3.970 6.088 -1.315 1.00 93.44 102 SER A CA 1
ATOM 769 C C . SER A 1 102 ? 3.031 5.272 -0.445 1.00 93.44 102 SER A C 1
ATOM 771 O O . SER A 1 102 ? 2.045 4.740 -0.943 1.00 93.44 102 SER A O 1
ATOM 773 N N . CYS A 1 103 ? 3.291 5.213 0.855 1.00 94.62 103 CYS A N 1
ATOM 774 C CA . CYS A 1 103 ? 2.373 4.649 1.834 1.00 94.62 103 CYS A CA 1
ATOM 775 C C . CYS A 1 103 ? 2.081 5.677 2.925 1.00 94.62 103 CYS A C 1
ATOM 777 O O . CYS A 1 103 ? 2.993 6.343 3.409 1.00 94.62 103 CYS A O 1
ATOM 779 N N . ALA A 1 104 ? 0.822 5.795 3.325 1.00 93.88 104 ALA A N 1
ATOM 780 C CA . ALA A 1 104 ? 0.371 6.714 4.355 1.00 93.88 104 ALA A CA 1
ATOM 781 C C . ALA A 1 104 ? -0.433 5.981 5.427 1.00 93.88 104 ALA A C 1
ATOM 783 O O . ALA A 1 104 ? -1.221 5.087 5.119 1.00 93.88 104 ALA A O 1
ATOM 784 N N . VAL A 1 105 ? -0.249 6.409 6.673 1.00 93.81 105 VAL A N 1
ATOM 785 C CA . VAL A 1 105 ? -1.053 6.005 7.826 1.00 93.81 105 VAL A CA 1
ATOM 786 C C . VAL A 1 105 ? -1.851 7.228 8.244 1.00 93.81 105 VAL A C 1
ATOM 788 O O . VAL A 1 105 ? -1.290 8.245 8.652 1.00 93.81 105 VAL A O 1
ATOM 791 N N . GLY A 1 106 ? -3.164 7.151 8.073 1.00 89.75 106 GLY A N 1
ATOM 792 C CA . GLY A 1 106 ? -4.095 8.207 8.443 1.00 89.75 106 GLY A CA 1
ATOM 793 C C . GLY A 1 106 ? -4.580 8.074 9.883 1.00 89.75 106 GLY A C 1
ATOM 794 O O . GLY A 1 106 ? -4.114 7.238 10.658 1.00 89.75 106 GLY A O 1
ATOM 795 N N . ASP A 1 107 ? -5.559 8.902 10.229 1.00 87.88 107 ASP A N 1
ATOM 796 C CA . ASP A 1 107 ? -6.340 8.702 11.447 1.00 87.88 107 ASP A CA 1
ATOM 797 C C . ASP A 1 107 ? -7.304 7.515 11.299 1.00 87.88 107 ASP A C 1
ATOM 799 O O . ASP A 1 107 ? -7.585 7.039 10.198 1.00 87.88 107 ASP A O 1
ATOM 803 N N . ALA A 1 108 ? -7.837 7.053 12.434 1.00 86.75 108 ALA A N 1
ATOM 804 C CA . ALA A 1 108 ? -8.911 6.059 12.500 1.00 86.75 108 ALA A CA 1
ATOM 805 C C . ALA A 1 108 ? -8.604 4.711 11.808 1.00 86.75 108 ALA A C 1
ATOM 807 O O . ALA A 1 108 ? -9.510 4.069 11.279 1.00 86.75 108 ALA A O 1
ATOM 808 N N . GLY A 1 109 ? -7.343 4.264 11.834 1.00 85.94 109 GLY A N 1
ATOM 809 C CA . GLY A 1 109 ? -6.941 2.960 11.286 1.00 85.94 109 GLY A CA 1
ATOM 810 C C . GLY A 1 109 ? -6.892 2.918 9.758 1.00 85.94 109 GLY A C 1
ATOM 811 O O . GLY A 1 109 ? -7.016 1.848 9.165 1.00 85.94 109 GLY A O 1
ATOM 812 N N . LEU A 1 110 ? -6.758 4.075 9.101 1.00 94.88 110 LEU A N 1
ATOM 813 C CA . LEU A 1 110 ? -6.546 4.130 7.661 1.00 94.88 110 LEU A CA 1
ATOM 814 C C . LEU A 1 110 ? -5.078 3.860 7.323 1.00 94.88 110 LEU A C 1
ATOM 816 O O . LEU A 1 110 ? -4.182 4.515 7.851 1.00 94.88 110 LEU A O 1
ATOM 820 N N . THR A 1 111 ? -4.837 2.955 6.380 1.00 97.19 111 THR A N 1
ATOM 821 C CA . THR A 1 111 ? -3.532 2.773 5.736 1.00 97.19 111 THR A CA 1
ATOM 822 C C . THR A 1 111 ? -3.726 2.687 4.232 1.00 97.19 111 THR A C 1
ATOM 824 O O . THR A 1 111 ? -4.511 1.876 3.758 1.00 97.19 111 THR A O 1
ATOM 827 N N . ALA A 1 112 ? -3.010 3.498 3.464 1.00 97.44 112 ALA A N 1
ATOM 828 C CA . ALA A 1 112 ? -3.076 3.476 2.007 1.00 97.44 112 ALA A CA 1
ATOM 829 C C . ALA A 1 112 ? -1.677 3.337 1.423 1.00 97.44 112 ALA A C 1
ATOM 831 O O . ALA A 1 112 ? -0.747 3.965 1.922 1.00 97.44 112 ALA A O 1
ATOM 832 N N . CYS A 1 113 ? -1.534 2.561 0.355 1.00 97.44 113 CYS A N 1
ATOM 833 C CA . CYS A 1 113 ? -0.306 2.507 -0.425 1.00 97.44 113 CYS A CA 1
ATOM 834 C C . CYS A 1 113 ? -0.621 2.676 -1.906 1.00 97.44 113 CYS A C 1
ATOM 836 O O . CYS A 1 113 ? -1.575 2.093 -2.417 1.00 97.44 113 CYS A O 1
ATOM 838 N N . ARG A 1 114 ? 0.217 3.452 -2.586 1.00 96.62 114 ARG A N 1
ATOM 839 C CA . ARG A 1 114 ? 0.146 3.742 -4.012 1.00 96.62 114 ARG A CA 1
ATOM 840 C C . ARG A 1 114 ? 1.511 3.505 -4.635 1.00 96.62 114 ARG A C 1
ATOM 842 O O . ARG A 1 114 ? 2.504 4.059 -4.171 1.00 96.62 114 ARG A O 1
ATOM 849 N N . LEU A 1 115 ? 1.536 2.725 -5.699 1.00 93.81 115 LEU A N 1
ATOM 850 C CA . LEU A 1 115 ? 2.619 2.673 -6.660 1.00 93.81 115 LEU A CA 1
ATOM 851 C C . LEU A 1 115 ? 2.235 3.563 -7.829 1.00 93.81 115 LEU A C 1
ATOM 853 O O . LEU A 1 115 ? 1.183 3.360 -8.423 1.00 93.81 115 LEU A O 1
ATOM 857 N N . HIS A 1 116 ? 3.083 4.532 -8.130 1.00 92.94 116 HIS A N 1
ATOM 858 C CA . HIS A 1 116 ? 2.976 5.356 -9.318 1.00 92.94 116 HIS A CA 1
ATOM 859 C C . HIS A 1 116 ? 3.949 4.828 -10.370 1.00 92.94 116 HIS A C 1
ATOM 861 O O . HIS A 1 116 ? 5.136 4.660 -10.069 1.00 92.94 116 HIS A O 1
ATOM 867 N N . ILE A 1 117 ? 3.438 4.551 -11.568 1.00 88.88 117 ILE A N 1
ATOM 868 C CA . ILE A 1 117 ? 4.179 3.988 -12.695 1.00 88.88 117 ILE A CA 1
ATOM 869 C C . ILE A 1 117 ? 4.315 5.076 -13.756 1.00 88.88 117 ILE A C 1
ATOM 871 O O . ILE A 1 117 ? 3.333 5.504 -14.358 1.00 88.88 117 ILE A O 1
ATOM 875 N N . GLY A 1 118 ? 5.546 5.524 -13.981 1.00 81.38 118 GLY A N 1
ATOM 876 C CA . GLY A 1 118 ? 5.877 6.652 -14.833 1.00 81.38 118 GLY A CA 1
ATOM 877 C C . GLY A 1 118 ? 6.381 6.301 -16.235 1.00 81.38 118 GLY A C 1
ATOM 878 O O . GLY A 1 118 ? 6.431 7.187 -17.091 1.00 81.38 118 GLY A O 1
ATOM 879 N N . THR A 1 119 ? 6.767 5.045 -16.499 1.00 71.25 119 THR A N 1
ATOM 880 C CA . THR A 1 119 ? 7.648 4.756 -17.654 1.00 71.25 119 THR A CA 1
ATOM 881 C C . THR A 1 119 ? 7.193 3.682 -18.640 1.00 71.25 119 THR A C 1
ATOM 883 O O . THR A 1 119 ? 7.593 3.752 -19.801 1.00 71.25 119 THR A O 1
ATOM 886 N N . THR A 1 120 ? 6.415 2.673 -18.229 1.00 63.91 120 THR A N 1
ATOM 887 C CA . THR A 1 120 ? 6.382 1.398 -18.984 1.00 63.91 120 THR A CA 1
ATOM 888 C C . THR A 1 120 ? 5.231 1.272 -19.989 1.00 63.91 120 THR A C 1
ATOM 890 O O . THR A 1 120 ? 5.353 0.535 -20.964 1.00 63.91 120 THR A O 1
ATOM 893 N N . ASP A 1 121 ? 4.138 2.005 -19.793 1.00 64.44 121 ASP A N 1
ATOM 894 C CA . ASP A 1 121 ? 2.862 1.789 -20.503 1.00 64.44 121 ASP A CA 1
ATOM 895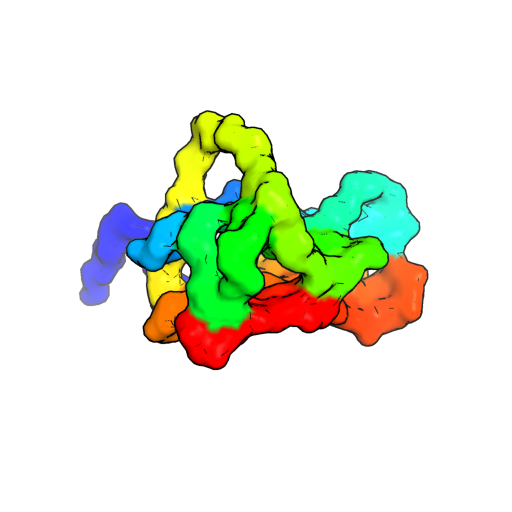 C C . ASP A 1 121 ? 1.860 2.956 -20.339 1.00 64.44 121 ASP A C 1
ATOM 897 O O . ASP A 1 121 ? 0.697 2.853 -20.726 1.00 64.44 121 ASP A O 1
ATOM 901 N N . GLY A 1 122 ? 2.322 4.100 -19.828 1.00 69.56 122 GLY A N 1
ATOM 902 C CA . GLY A 1 122 ? 1.498 5.269 -19.519 1.00 69.56 122 GLY A CA 1
ATOM 903 C C . GLY A 1 122 ? 1.481 5.568 -18.022 1.00 69.56 122 GLY A C 1
ATOM 904 O O . GLY A 1 122 ? 1.684 4.683 -17.198 1.00 69.56 122 GLY A O 1
ATOM 905 N N . GLN A 1 123 ? 1.273 6.838 -17.676 1.00 82.06 123 GLN A N 1
ATOM 906 C CA . GLN A 1 123 ? 1.224 7.295 -16.286 1.00 82.06 123 GLN A CA 1
ATOM 907 C C . GLN A 1 123 ? -0.031 6.738 -15.613 1.00 82.06 123 GLN A C 1
ATOM 909 O O . GLN A 1 123 ? -1.141 7.169 -15.933 1.00 82.06 123 GLN A O 1
ATOM 914 N N . HIS A 1 124 ? 0.138 5.780 -14.709 1.00 89.19 124 HIS A N 1
ATOM 915 C CA . HIS A 1 124 ? -0.973 5.174 -13.983 1.00 89.19 124 HIS A CA 1
ATOM 916 C C . HIS A 1 124 ? -0.561 4.770 -12.566 1.00 89.19 124 HIS A C 1
ATOM 918 O O . HIS A 1 124 ? 0.621 4.777 -12.214 1.00 89.19 124 HIS A O 1
ATOM 924 N N . ASP A 1 125 ? -1.562 4.451 -11.748 1.00 94.62 125 ASP A N 1
ATOM 925 C CA . ASP A 1 125 ? -1.378 4.103 -10.348 1.00 94.62 125 ASP A CA 1
ATOM 926 C C . ASP A 1 125 ? -1.986 2.731 -10.055 1.00 94.62 125 ASP A C 1
ATOM 928 O O . ASP A 1 125 ? -3.112 2.455 -10.462 1.00 94.62 125 ASP A O 1
ATOM 932 N N . HIS A 1 126 ? -1.271 1.929 -9.271 1.00 96.12 126 HIS A N 1
ATOM 933 C CA . HIS A 1 126 ? -1.812 0.754 -8.589 1.00 96.12 126 HIS A CA 1
ATOM 934 C C . HIS A 1 126 ? -1.725 0.956 -7.084 1.00 96.12 126 HIS A C 1
ATOM 936 O O . HIS A 1 126 ? -0.852 1.667 -6.579 1.00 96.12 126 HIS A O 1
ATOM 942 N N . GLY A 1 127 ? -2.586 0.304 -6.321 1.00 98.06 127 GLY A N 1
ATOM 943 C CA . GLY A 1 127 ? -2.547 0.451 -4.884 1.00 98.06 127 GLY A CA 1
ATOM 944 C C . GLY A 1 127 ? -3.735 -0.127 -4.155 1.00 98.06 127 GLY A C 1
ATOM 945 O O . GLY A 1 127 ? -4.512 -0.942 -4.651 1.00 98.06 127 GLY A O 1
ATOM 946 N N . PHE A 1 128 ? -3.834 0.275 -2.900 1.00 98.56 128 PHE A N 1
ATOM 947 C CA . PHE A 1 128 ? -4.895 -0.158 -2.017 1.00 98.56 128 PHE A CA 1
ATOM 948 C C . PHE A 1 128 ? -5.118 0.841 -0.897 1.00 98.56 128 PHE A C 1
ATOM 950 O O . PHE A 1 128 ? -4.215 1.581 -0.494 1.00 98.56 128 PHE A O 1
ATOM 957 N N . VAL A 1 129 ? -6.331 0.802 -0.362 1.00 98.19 129 VAL A N 1
ATOM 958 C CA . VAL A 1 129 ? -6.711 1.493 0.862 1.00 98.19 129 VAL A CA 1
ATOM 959 C C . VAL A 1 129 ? -7.294 0.469 1.820 1.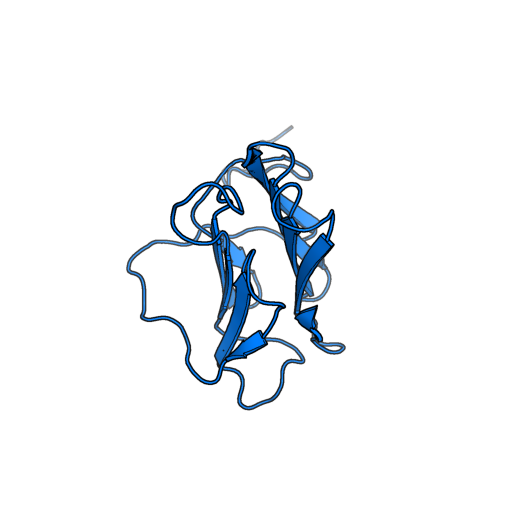00 98.19 129 VAL A C 1
ATOM 961 O O . VAL A 1 129 ? -8.201 -0.284 1.471 1.00 98.19 129 VAL A O 1
ATOM 964 N N . LEU A 1 130 ? -6.746 0.453 3.030 1.00 98.12 130 LEU A N 1
ATOM 965 C CA . LEU A 1 130 ? -7.235 -0.280 4.181 1.00 98.12 130 LEU A CA 1
ATOM 966 C C . LEU A 1 130 ? -7.902 0.702 5.133 1.00 98.12 130 LEU A C 1
ATOM 968 O O . LEU A 1 130 ? -7.281 1.678 5.549 1.00 98.12 130 LEU A O 1
ATOM 972 N N . SER A 1 131 ? -9.166 0.463 5.461 1.00 96.50 131 SER A N 1
ATOM 973 C CA . SER A 1 131 ? -9.944 1.339 6.333 1.00 96.50 131 SER A CA 1
ATOM 974 C C . SER A 1 13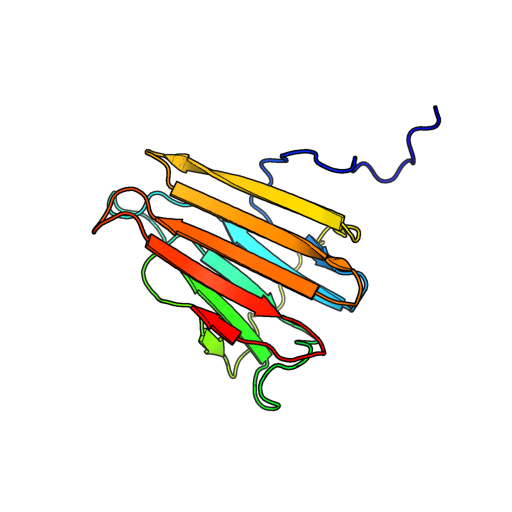1 ? -11.071 0.557 7.013 1.00 96.50 131 SER A C 1
ATOM 976 O O . SER A 1 131 ? -11.721 -0.268 6.364 1.00 96.50 131 SER A O 1
ATOM 978 N N . PRO A 1 132 ? -11.395 0.849 8.289 1.00 95.00 132 PRO A N 1
ATOM 979 C CA . PRO A 1 132 ? -12.549 0.249 8.957 1.00 95.00 132 PRO A CA 1
ATOM 980 C C . PRO A 1 132 ? -13.890 0.533 8.267 1.00 95.00 132 PRO A C 1
ATOM 982 O O . PRO A 1 132 ? -14.836 -0.226 8.460 1.00 95.00 132 PRO A O 1
ATOM 985 N N . GLN A 1 133 ? -13.984 1.607 7.475 1.00 94.75 133 GLN A N 1
ATOM 986 C CA . GLN A 1 133 ? -15.188 1.964 6.716 1.00 94.75 133 GLN A CA 1
ATOM 987 C C . GLN A 1 133 ? -15.328 1.162 5.411 1.00 94.75 133 GLN A C 1
ATOM 989 O O . GLN A 1 133 ? -16.389 1.181 4.791 1.00 94.75 133 GLN A O 1
ATOM 994 N N . GLY A 1 134 ? -14.278 0.445 5.010 1.00 95.81 134 GLY A N 1
ATOM 995 C CA . GLY A 1 134 ? -14.239 -0.374 3.808 1.00 95.81 134 GLY A CA 1
ATOM 996 C C . GLY A 1 134 ? -12.874 -0.287 3.141 1.00 95.81 134 GLY A C 1
ATOM 997 O O . GLY A 1 134 ? -12.335 0.802 2.958 1.00 95.81 134 GLY A O 1
ATOM 998 N N . SER A 1 135 ? -12.325 -1.440 2.766 1.00 97.75 135 SER A N 1
ATOM 999 C CA . SER A 1 135 ? -11.087 -1.512 1.992 1.00 97.75 135 SER A CA 1
ATOM 1000 C C . SER A 1 135 ? -11.354 -1.720 0.510 1.00 97.75 135 SER A C 1
ATOM 1002 O O . SER A 1 135 ? -12.304 -2.406 0.131 1.00 97.75 135 SER A O 1
ATOM 1004 N N . TRP A 1 136 ? -10.458 -1.213 -0.330 1.00 98.25 136 TRP A N 1
ATOM 1005 C CA . TRP A 1 136 ? -10.484 -1.452 -1.770 1.00 98.25 136 TRP A CA 1
ATOM 1006 C C . TRP A 1 136 ? -9.078 -1.434 -2.362 1.00 98.25 136 TRP A C 1
ATOM 1008 O O . TRP A 1 136 ? -8.103 -1.041 -1.716 1.00 98.25 136 TRP A O 1
ATOM 1018 N N . THR A 1 137 ? -8.988 -1.869 -3.610 1.00 98.56 137 THR A N 1
ATOM 1019 C CA . THR A 1 137 ? -7.760 -1.899 -4.395 1.00 98.56 137 THR A CA 1
ATOM 1020 C C . THR A 1 137 ? -7.975 -1.219 -5.742 1.00 98.56 137 THR A C 1
ATOM 1022 O O . THR A 1 137 ? -9.121 -1.046 -6.165 1.00 98.56 137 THR A O 1
ATOM 1025 N N . PHE A 1 138 ? -6.889 -0.781 -6.373 1.00 97.06 138 PHE A N 1
ATOM 1026 C CA . PHE A 1 138 ? -6.883 -0.136 -7.685 1.00 97.06 138 PHE A CA 1
ATOM 1027 C C . PHE A 1 138 ? -5.593 -0.445 -8.442 1.00 97.06 138 PHE A C 1
ATOM 1029 O O . PHE A 1 138 ? -4.605 -0.863 -7.791 1.00 97.06 138 PHE A O 1
#

Organism: NCBI:txid404941

Radius of gyration: 14.64 Å; chains: 1; bounding box: 30×38×43 Å

Secondary structure (DSSP, 8-state):
----TT---TT-----TT-EE-TTSEEEEEE---TTSSSSPPEEEEEES-TTS-TT-SEEEEESSS--EEESSPPPPP-----B--TTEEEEEE-GGG-EEEEEE-STT-EEEEEEE-SSSSSEEEEEEE-TT--EE-

Foldseek 3Di:
DDDDPQDDDAPDADQDQAWAAEPVGKTKGWDWDAPPPDDDWTKIKIADDQAQDDPQFGMWMDTLVGAIDGDNDDDDDDPDDHRYDYANHKYKHDDPQGWIKMWHHHPQRKIWIWTFHHDHPDTDIHIKIGHNVHIDTD